Protein AF-A0A8C4T8B2-F1 (afdb_monomer)

Mean predicted aligned error: 7.88 Å

Foldseek 3Di:
DDPDLDAAEDEDEDDDDPPPCLVQVLCCVQPVDGDPPDDGDDA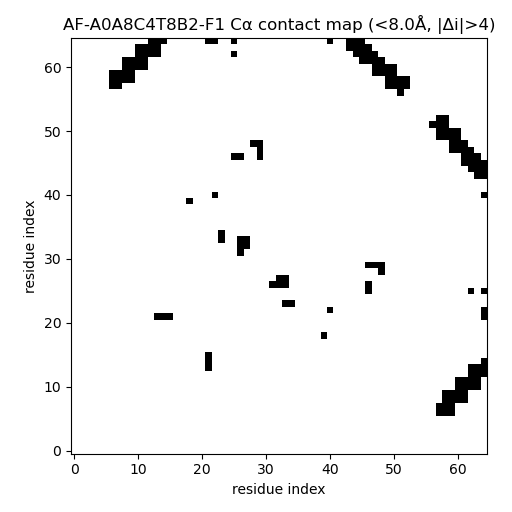KDWGWHWDQDPVRDTHIYIYID

Solvent-accessible surface area (backbone atoms only — not comparable to full-atom values): 4297 Å² total; per-residue (Å²): 131,82,77,74,84,74,82,48,69,46,81,43,80,60,84,77,69,88,90,75,46,64,68,55,51,52,39,32,70,52,69,70,46,83,76,88,79,80,70,79,80,79,76,70,54,83,44,63,34,83,42,80,44,99,87,77,48,69,30,38,38,37,40,38,80

InterPro domains:
  IPR001806 Small GTPase [PF00071] (11-57)
  IPR027417 P-loop containing nucleoside triphosphate hydrolase [G3DSA:3.40.50.300] (2-62)
  IPR027417 P-loop containing nucleoside triphosphate hydrolase [SSF52540] (7-56)

Sequence (65 aa):
MMEEDMEVAIKVVVVGNGAVGKSSMIQRYCKGIFTKDYKKTIGVDFLERQIHLSQGEDKLLQGLI

Nearest PDB structures (foldseek):
  3e5h-assembly1_A  TM=9.403E-01  e=1.633E-04  Homo sapiens
  3bc1-assembly2_E  TM=9.085E-01  e=2.998E-04  Mus musculus
  3bfk-assembly2_B  TM=9.086E-01  e=4.494E-04  Plasmodium falciparum 3D7
  6hdu-assembly2_B  TM=8.383E-01  e=4.808E-04  Homo sapiens
  8p3h-assembly1_B  TM=8.284E-01  e=4.808E-04  Homo sapiens

Radius of gyration: 14.55 Å; Cα contacts (8 Å, |Δi|>4): 84; chains: 1; bounding box: 40×27×33 Å

Structure (mmCIF, N/CA/C/O backbone):
data_AF-A0A8C4T8B2-F1
#
_entry.id   AF-A0A8C4T8B2-F1
#
loop_
_atom_site.group_PDB
_atom_site.id
_atom_site.type_symbol
_atom_site.label_atom_id
_atom_site.label_alt_id
_atom_site.label_comp_id
_atom_site.label_asym_id
_atom_site.label_entity_id
_atom_site.label_seq_id
_atom_site.pdbx_PDB_ins_code
_atom_site.Cartn_x
_atom_site.Cartn_y
_atom_site.Cartn_z
_atom_site.occupancy
_atom_site.B_iso_or_equiv
_atom_site.auth_seq_id
_atom_site.auth_comp_id
_atom_site.auth_asym_id
_atom_site.auth_atom_id
_atom_site.pdbx_PDB_model_num
ATOM 1 N N . MET A 1 1 ? -26.295 18.732 18.230 1.00 41.88 1 MET A N 1
ATOM 2 C CA . MET A 1 1 ? -24.924 18.964 17.741 1.00 41.88 1 MET A CA 1
ATOM 3 C C . MET A 1 1 ? -24.611 17.748 16.900 1.00 41.88 1 MET A C 1
ATOM 5 O O . MET A 1 1 ? -24.741 16.655 17.428 1.00 41.88 1 MET A O 1
ATOM 9 N N . MET A 1 2 ? -24.425 17.920 15.593 1.00 48.88 2 MET A N 1
ATOM 10 C CA . MET A 1 2 ? -24.039 16.808 14.724 1.00 48.88 2 MET A CA 1
ATOM 11 C C . MET A 1 2 ? -22.593 16.481 15.088 1.00 48.88 2 MET A C 1
ATOM 13 O O . MET A 1 2 ? -21.744 17.364 14.992 1.00 48.88 2 MET A O 1
ATOM 17 N N . GLU A 1 3 ? -22.346 15.283 15.611 1.00 56.44 3 GLU A N 1
ATOM 18 C CA . GLU A 1 3 ? -20.992 14.741 15.626 1.00 56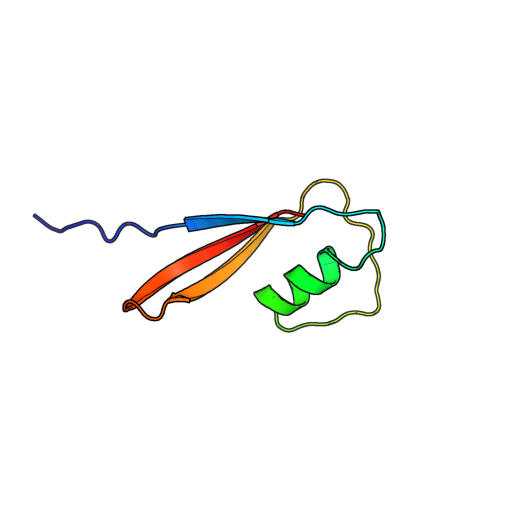.44 3 GLU A CA 1
ATOM 19 C C . GLU A 1 3 ? -20.574 14.660 14.159 1.00 56.44 3 GLU A C 1
ATOM 21 O O . GLU A 1 3 ? -21.221 13.989 13.359 1.00 56.44 3 GLU A O 1
ATOM 26 N N . GLU A 1 4 ? -19.588 15.465 13.773 1.00 58.31 4 GLU A N 1
ATOM 27 C CA . GLU A 1 4 ? -18.948 15.315 12.475 1.00 58.31 4 GLU A CA 1
ATOM 28 C C . GLU A 1 4 ? -18.323 13.919 12.469 1.00 58.31 4 GLU A C 1
ATOM 30 O O . GLU A 1 4 ? -17.450 13.643 13.295 1.00 58.31 4 GLU A O 1
ATOM 35 N N . ASP A 1 5 ? -18.799 13.036 11.587 1.00 60.78 5 ASP A N 1
ATOM 36 C CA . ASP A 1 5 ? -18.187 11.733 11.337 1.00 60.78 5 ASP A CA 1
ATOM 37 C C . ASP A 1 5 ? -16.719 11.966 10.944 1.00 60.78 5 ASP A C 1
ATOM 39 O O . ASP A 1 5 ? -16.392 12.274 9.797 1.00 60.78 5 ASP A O 1
ATOM 43 N N . MET A 1 6 ? -15.814 11.907 11.923 1.00 61.91 6 MET A N 1
ATOM 44 C CA . MET A 1 6 ? -14.386 12.062 11.685 1.00 61.91 6 MET A CA 1
ATOM 45 C C . MET A 1 6 ? -13.893 10.829 10.933 1.00 61.91 6 MET A C 1
ATOM 47 O O . MET A 1 6 ? -13.761 9.751 11.512 1.00 61.91 6 MET A O 1
ATOM 51 N N . GLU A 1 7 ? -13.561 10.992 9.652 1.00 68.25 7 GLU A N 1
ATOM 52 C CA . GLU A 1 7 ? -12.831 9.969 8.905 1.00 68.25 7 GLU A CA 1
ATOM 53 C C . GLU A 1 7 ? -11.469 9.718 9.569 1.00 68.25 7 GLU A C 1
ATOM 55 O O . GLU A 1 7 ? -10.529 10.515 9.477 1.00 68.25 7 GLU A O 1
ATOM 60 N N . VAL A 1 8 ? -11.347 8.584 10.262 1.00 79.19 8 VAL A N 1
ATOM 61 C CA . VAL A 1 8 ? -10.088 8.177 10.886 1.00 79.19 8 VAL A CA 1
ATOM 62 C C . VAL A 1 8 ? -9.186 7.555 9.821 1.00 79.19 8 VAL A C 1
ATOM 64 O O . VAL A 1 8 ? -9.416 6.439 9.348 1.00 79.19 8 VAL A O 1
ATOM 67 N N . ALA A 1 9 ? -8.113 8.265 9.470 1.00 83.25 9 ALA A N 1
ATOM 68 C CA . ALA A 1 9 ? -7.071 7.758 8.584 1.00 83.25 9 ALA A CA 1
ATOM 69 C C . ALA A 1 9 ? -5.962 7.033 9.370 1.00 83.25 9 ALA A C 1
ATOM 71 O O . ALA A 1 9 ? -5.366 7.580 10.300 1.00 83.25 9 ALA A O 1
ATOM 72 N N . ILE A 1 10 ? -5.640 5.807 8.958 1.00 85.75 10 ILE A N 1
ATOM 73 C CA . ILE A 1 10 ? -4.504 5.026 9.452 1.00 85.75 10 ILE A CA 1
ATOM 74 C C . ILE A 1 10 ? -3.359 5.144 8.446 1.00 85.75 10 ILE A C 1
ATOM 76 O O . ILE A 1 10 ? -3.463 4.677 7.312 1.00 85.75 10 ILE A O 1
ATOM 80 N N . LYS A 1 11 ? -2.229 5.709 8.881 1.00 87.94 11 LYS A N 1
ATOM 8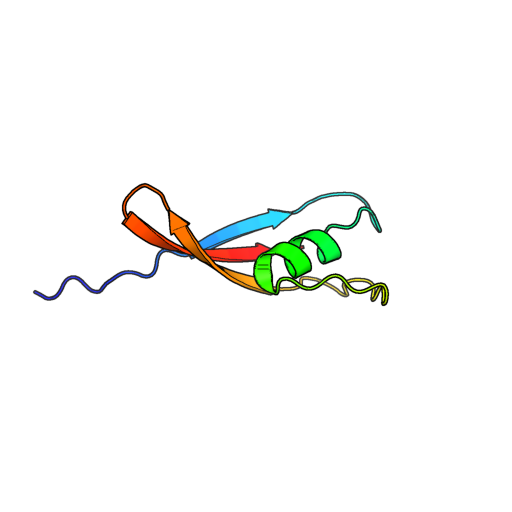1 C CA . LYS A 1 11 ? -0.996 5.763 8.084 1.00 87.94 11 LYS A CA 1
ATOM 82 C C . LYS A 1 11 ? -0.153 4.515 8.319 1.00 87.94 11 LYS A C 1
ATOM 84 O O . LYS A 1 11 ? 0.224 4.222 9.452 1.00 87.94 11 LYS A O 1
ATOM 89 N N . VAL A 1 12 ? 0.171 3.805 7.243 1.00 87.69 12 VAL A N 1
ATOM 90 C CA . VAL A 1 12 ? 0.982 2.584 7.257 1.00 87.69 12 VAL A CA 1
ATOM 91 C C . VAL A 1 12 ? 2.226 2.809 6.411 1.00 87.69 12 VAL A C 1
ATOM 93 O O . VAL A 1 12 ? 2.129 3.137 5.232 1.00 87.69 12 VAL A O 1
ATOM 96 N N . VAL A 1 13 ? 3.403 2.600 7.000 1.00 89.06 13 VAL A N 1
ATOM 97 C CA . VAL A 1 13 ? 4.691 2.708 6.302 1.00 89.06 13 VAL A CA 1
ATOM 98 C C . VAL A 1 13 ? 5.274 1.314 6.109 1.00 89.06 13 VAL A C 1
ATOM 100 O O . VAL A 1 13 ? 5.424 0.562 7.072 1.00 89.06 13 VAL A O 1
ATOM 103 N N . VAL A 1 14 ? 5.621 0.970 4.869 1.00 87.69 14 VAL A N 1
ATOM 104 C CA . VAL A 1 14 ? 6.221 -0.324 4.524 1.00 87.69 14 VAL A CA 1
ATOM 105 C C . VAL A 1 14 ? 7.702 -0.137 4.213 1.00 87.69 14 VAL A C 1
ATOM 107 O O . VAL A 1 14 ? 8.065 0.490 3.225 1.00 87.69 14 VAL A O 1
ATOM 110 N N . VAL A 1 15 ? 8.574 -0.741 5.023 1.00 89.31 15 VAL A N 1
ATOM 111 C CA . VAL A 1 15 ? 10.035 -0.587 4.918 1.00 89.31 15 VAL A CA 1
ATOM 112 C C . VAL A 1 15 ? 10.698 -1.902 4.505 1.00 89.31 15 VAL A C 1
ATOM 114 O O . VAL A 1 15 ? 10.239 -2.988 4.850 1.00 89.31 15 VAL A O 1
ATOM 117 N N . GLY A 1 16 ? 11.788 -1.815 3.742 1.00 87.81 16 GLY A N 1
ATOM 118 C CA . GLY A 1 16 ? 12.588 -2.971 3.332 1.00 87.81 16 GLY A CA 1
ATOM 119 C C . GLY A 1 16 ? 13.530 -2.648 2.175 1.00 87.81 16 GLY A C 1
ATOM 120 O O . GLY A 1 16 ? 13.432 -1.579 1.567 1.00 87.81 16 GLY A O 1
ATOM 121 N N . ASN A 1 17 ? 14.410 -3.588 1.829 1.00 88.69 17 ASN A N 1
ATOM 122 C CA . ASN A 1 17 ? 15.399 -3.415 0.760 1.00 88.69 17 ASN A CA 1
ATOM 123 C C . ASN A 1 17 ? 14.758 -3.127 -0.614 1.00 88.69 17 ASN A C 1
ATOM 125 O O . ASN A 1 17 ? 13.556 -3.311 -0.841 1.00 88.69 17 ASN A O 1
ATOM 129 N N . GLY A 1 18 ? 15.567 -2.648 -1.561 1.00 85.19 18 GLY A N 1
ATOM 130 C CA . GLY A 1 18 ? 15.133 -2.478 -2.949 1.00 85.19 18 GLY A CA 1
ATOM 131 C C . GLY A 1 18 ? 14.652 -3.803 -3.554 1.00 85.19 18 GLY A C 1
ATOM 132 O O . GLY A 1 18 ? 15.183 -4.858 -3.231 1.00 85.19 18 GLY A O 1
ATOM 133 N N . ALA A 1 19 ? 13.640 -3.745 -4.424 1.00 82.81 19 ALA A N 1
ATOM 134 C CA . ALA A 1 19 ? 13.110 -4.895 -5.168 1.00 82.81 19 ALA A CA 1
ATOM 135 C C . ALA A 1 19 ? 12.511 -6.061 -4.343 1.00 82.81 19 ALA A C 1
ATOM 137 O O . ALA A 1 19 ? 12.165 -7.083 -4.922 1.00 82.81 19 ALA A O 1
ATOM 138 N N . VAL A 1 20 ? 12.275 -5.906 -3.032 1.00 89.62 20 VAL A N 1
ATOM 139 C CA . VAL A 1 20 ? 11.618 -6.947 -2.197 1.00 89.62 20 VAL A CA 1
ATOM 140 C C . VAL A 1 20 ? 10.092 -7.041 -2.374 1.00 89.62 20 VAL A C 1
ATOM 142 O O . VAL A 1 20 ? 9.434 -7.786 -1.659 1.00 89.62 20 VAL A O 1
ATOM 145 N N . GLY A 1 21 ? 9.504 -6.273 -3.298 1.00 88.00 21 GLY A N 1
ATOM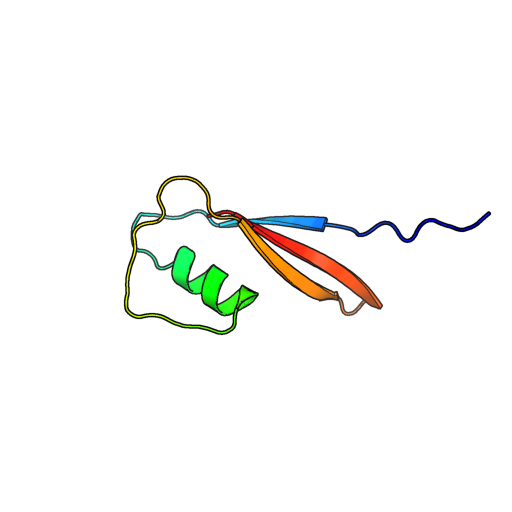 146 C CA . GLY A 1 21 ? 8.073 -6.361 -3.625 1.00 88.00 21 GLY A CA 1
ATOM 147 C C . GLY A 1 21 ? 7.131 -5.469 -2.807 1.00 88.00 21 GLY A C 1
ATOM 148 O O . GLY A 1 21 ? 5.920 -5.646 -2.899 1.00 88.00 21 GLY A O 1
ATOM 149 N N . LYS A 1 22 ? 7.643 -4.478 -2.060 1.00 90.19 22 LYS A N 1
ATOM 150 C CA . LYS A 1 22 ? 6.813 -3.528 -1.284 1.00 90.19 22 LYS A CA 1
ATOM 151 C C . LYS A 1 22 ? 5.723 -2.876 -2.141 1.00 90.19 22 LYS A C 1
ATOM 153 O O . LYS A 1 22 ? 4.548 -2.941 -1.798 1.00 90.19 22 LYS A O 1
ATOM 158 N N . SER A 1 23 ? 6.096 -2.338 -3.303 1.00 86.56 23 SER A N 1
ATOM 159 C CA . SER A 1 23 ? 5.155 -1.688 -4.220 1.00 86.56 23 SER A CA 1
ATOM 160 C C . SER A 1 23 ? 4.106 -2.650 -4.760 1.00 86.56 23 SER A C 1
ATOM 162 O O . SER A 1 23 ? 2.927 -2.313 -4.799 1.00 86.56 23 SER A O 1
ATOM 164 N N . SER A 1 24 ? 4.505 -3.878 -5.093 1.00 88.06 24 SER A N 1
ATOM 165 C CA . SER A 1 24 ? 3.577 -4.929 -5.515 1.00 88.06 24 SER A CA 1
ATOM 166 C C . SER A 1 24 ? 2.590 -5.300 -4.405 1.00 88.06 24 SER A C 1
ATOM 168 O O . SER A 1 24 ? 1.410 -5.498 -4.685 1.00 88.06 24 SER A O 1
ATOM 170 N N . MET A 1 25 ? 3.045 -5.355 -3.149 1.00 89.25 25 MET A N 1
ATOM 171 C CA . MET A 1 25 ? 2.197 -5.645 -1.992 1.00 89.25 25 MET A CA 1
ATOM 172 C C . MET A 1 25 ? 1.150 -4.551 -1.774 1.00 89.25 25 MET A C 1
ATOM 174 O O . MET A 1 25 ? -0.035 -4.870 -1.682 1.00 89.25 25 MET A O 1
ATOM 178 N N . ILE A 1 26 ? 1.553 -3.273 -1.751 1.00 88.62 26 ILE A N 1
ATOM 179 C CA . ILE A 1 26 ? 0.596 -2.175 -1.544 1.00 88.62 26 ILE A CA 1
ATOM 180 C C . ILE A 1 26 ? -0.355 -2.051 -2.741 1.00 88.62 26 ILE A C 1
ATOM 182 O O . ILE A 1 26 ? -1.557 -1.907 -2.548 1.00 88.62 26 ILE A O 1
ATOM 186 N N . GLN A 1 27 ? 0.122 -2.202 -3.980 1.00 87.19 27 GLN A N 1
ATOM 187 C CA . GLN A 1 27 ? -0.762 -2.208 -5.154 1.00 87.19 27 GLN A CA 1
ATOM 188 C C . GLN A 1 27 ? -1.773 -3.353 -5.117 1.00 87.19 27 GLN A C 1
ATOM 190 O O . GLN A 1 27 ? -2.951 -3.140 -5.409 1.00 87.19 27 GLN A O 1
ATOM 195 N N . ARG A 1 28 ? -1.346 -4.557 -4.728 1.00 89.44 28 ARG A N 1
ATOM 196 C CA . ARG A 1 28 ? -2.257 -5.692 -4.590 1.00 89.44 28 ARG A CA 1
ATOM 197 C C . ARG A 1 28 ? -3.277 -5.441 -3.490 1.00 89.44 28 ARG A C 1
ATOM 199 O O . ARG A 1 28 ? -4.452 -5.734 -3.697 1.00 89.44 28 ARG A O 1
ATOM 206 N N . TYR A 1 29 ? -2.848 -4.876 -2.365 1.00 88.38 29 TYR A N 1
ATOM 207 C CA . TYR A 1 29 ? -3.740 -4.542 -1.266 1.00 88.38 29 TYR A CA 1
ATOM 208 C C . TYR A 1 29 ? -4.734 -3.444 -1.646 1.00 88.38 29 TYR A C 1
ATOM 210 O O . TYR A 1 29 ? -5.925 -3.656 -1.488 1.00 88.38 29 TYR A O 1
ATOM 218 N N . CYS A 1 30 ? -4.305 -2.308 -2.196 1.00 86.19 30 CYS A N 1
ATOM 219 C CA . CYS A 1 30 ? -5.192 -1.174 -2.477 1.00 86.19 30 CYS A CA 1
ATOM 220 C C . CYS A 1 30 ? -6.021 -1.355 -3.756 1.00 86.19 30 CYS A C 1
ATOM 222 O O . CYS A 1 30 ? -7.207 -1.049 -3.765 1.00 86.19 30 CYS A O 1
ATOM 224 N N . LYS A 1 31 ? -5.424 -1.888 -4.829 1.00 85.12 31 LYS A N 1
ATOM 225 C CA . LYS A 1 31 ? -6.036 -1.946 -6.172 1.00 85.12 31 LYS A CA 1
ATOM 226 C C . LYS A 1 31 ? -6.440 -3.354 -6.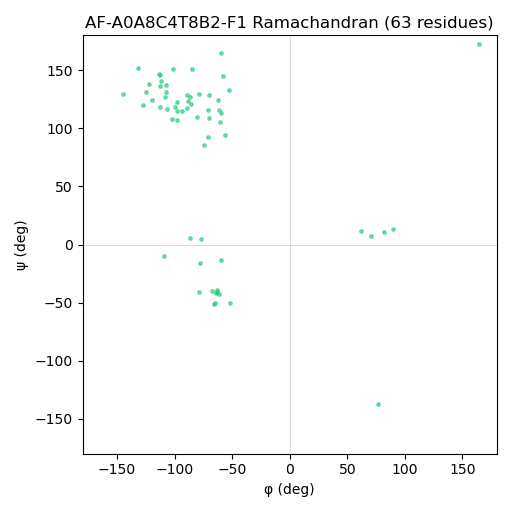610 1.00 85.12 31 LYS A C 1
ATOM 228 O O . LYS A 1 31 ? -7.069 -3.507 -7.650 1.00 85.12 31 LYS A O 1
ATOM 233 N N . GLY A 1 32 ? -6.043 -4.398 -5.880 1.00 87.19 32 GLY A N 1
ATOM 234 C CA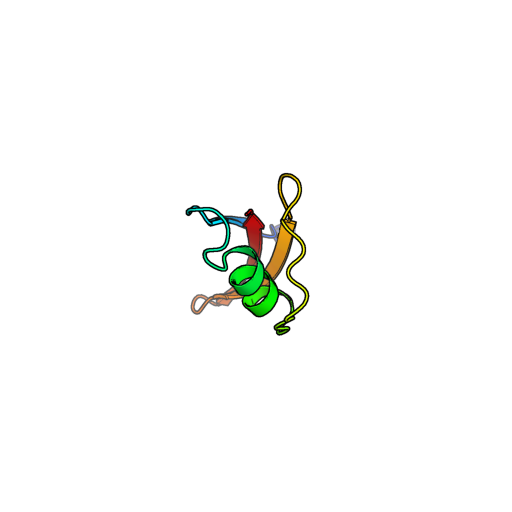 . GLY A 1 32 ? -6.311 -5.783 -6.279 1.00 87.19 32 GLY A CA 1
ATOM 235 C C . GLY A 1 32 ? -5.509 -6.253 -7.497 1.00 87.19 32 GLY A C 1
ATOM 236 O O . GLY A 1 32 ? -5.729 -7.365 -7.968 1.00 87.19 32 GLY A O 1
ATOM 237 N N . ILE A 1 33 ? -4.55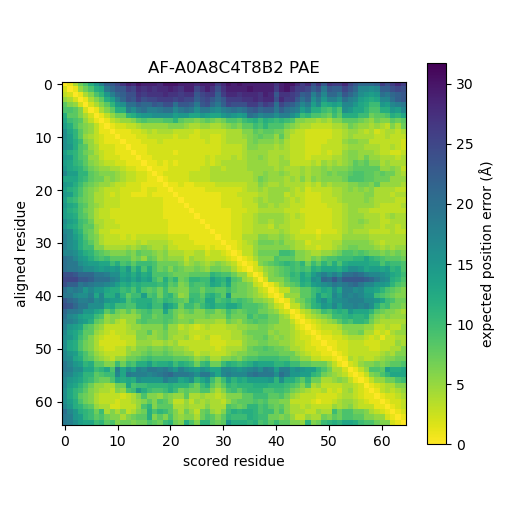3 -5.470 -8.002 1.00 84.25 33 ILE A N 1
ATOM 238 C CA . ILE A 1 33 ? -3.771 -5.808 -9.200 1.00 84.25 33 ILE A CA 1
ATOM 239 C C . ILE A 1 33 ? -2.388 -6.344 -8.840 1.00 84.25 33 ILE A C 1
ATOM 241 O O . ILE A 1 33 ? -1.801 -5.971 -7.828 1.00 84.25 33 ILE A O 1
ATOM 245 N N . PHE A 1 34 ? -1.857 -7.206 -9.702 1.00 82.19 34 PHE A N 1
ATOM 246 C CA . PHE A 1 34 ? -0.451 -7.590 -9.694 1.00 82.19 34 PHE A CA 1
ATOM 247 C C . PHE A 1 34 ? 0.093 -7.373 -11.103 1.00 82.19 34 PHE A C 1
ATOM 249 O O . PHE A 1 34 ? -0.424 -7.958 -12.053 1.00 82.19 34 PHE A O 1
ATOM 256 N N . THR A 1 35 ? 1.100 -6.515 -11.250 1.00 75.31 35 THR A N 1
ATOM 257 C CA . THR A 1 35 ? 1.738 -6.258 -12.544 1.00 75.31 35 THR A CA 1
ATOM 258 C C . THR A 1 35 ? 3.161 -6.800 -12.561 1.00 75.31 35 THR A C 1
ATOM 260 O O . THR A 1 35 ? 3.886 -6.707 -11.569 1.00 75.31 35 THR A O 1
ATOM 263 N N . LYS A 1 36 ? 3.553 -7.376 -13.703 1.00 70.50 36 LYS A N 1
ATOM 264 C CA . LYS A 1 36 ? 4.947 -7.743 -13.991 1.00 70.50 36 LYS A CA 1
ATOM 265 C C . LYS A 1 36 ? 5.784 -6.533 -14.406 1.00 70.50 36 LYS A C 1
ATOM 267 O O . LYS A 1 36 ? 7.010 -6.616 -14.364 1.00 70.50 36 LYS A O 1
ATOM 272 N N . ASP A 1 37 ? 5.139 -5.422 -14.763 1.00 67.25 37 ASP A N 1
ATOM 273 C CA . ASP A 1 37 ? 5.814 -4.181 -15.125 1.00 67.25 37 ASP A CA 1
ATOM 274 C C . ASP A 1 37 ? 6.361 -3.520 -13.863 1.00 67.25 37 ASP A C 1
ATOM 276 O O . ASP A 1 37 ? 5.734 -2.670 -13.226 1.00 67.25 37 ASP A O 1
ATOM 280 N N . TYR A 1 38 ? 7.559 -3.953 -13.481 1.00 61.31 38 TYR A N 1
ATOM 281 C CA . TYR A 1 38 ? 8.299 -3.381 -12.374 1.00 61.31 38 TYR A CA 1
ATOM 282 C C . TYR A 1 38 ? 8.799 -1.987 -12.762 1.00 61.31 38 TYR A C 1
ATOM 284 O O . TYR A 1 38 ? 9.885 -1.816 -13.319 1.00 61.31 38 TYR A O 1
ATOM 292 N N . LYS A 1 39 ? 8.009 -0.962 -12.446 1.00 65.38 39 LYS A N 1
ATOM 293 C CA . LYS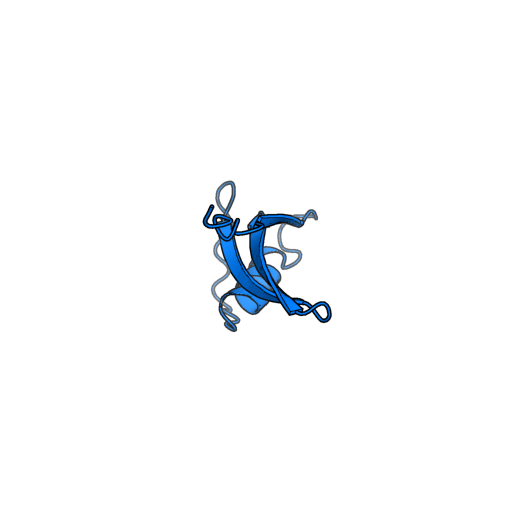 A 1 39 ? 8.513 0.409 -12.366 1.00 65.38 39 LYS A CA 1
ATOM 294 C C . LYS A 1 39 ? 9.084 0.608 -10.968 1.00 65.38 39 LYS A C 1
ATOM 296 O O . LYS A 1 39 ? 8.368 0.443 -9.983 1.00 65.38 39 LYS A O 1
ATOM 301 N N . LYS A 1 40 ? 10.379 0.939 -10.873 1.00 64.50 40 LYS A N 1
ATOM 302 C CA . LYS A 1 40 ? 10.969 1.379 -9.600 1.00 64.50 40 LYS A CA 1
ATOM 303 C C . LYS A 1 40 ? 10.120 2.526 -9.056 1.00 64.50 40 LYS A C 1
ATOM 305 O O . LYS A 1 40 ? 9.819 3.458 -9.800 1.00 64.50 40 LYS A O 1
ATOM 310 N N . THR A 1 41 ? 9.770 2.468 -7.776 1.00 66.25 41 THR A N 1
ATOM 311 C CA . THR A 1 41 ? 9.161 3.615 -7.104 1.00 66.25 41 THR A CA 1
ATOM 312 C C . THR A 1 41 ? 10.164 4.767 -7.129 1.00 66.25 41 THR A C 1
ATOM 314 O O . THR A 1 41 ? 11.313 4.600 -6.717 1.00 66.25 41 THR A O 1
ATOM 317 N N . ILE A 1 42 ? 9.749 5.914 -7.664 1.00 68.56 42 ILE A N 1
ATOM 318 C CA . ILE A 1 42 ? 10.523 7.154 -7.613 1.00 68.56 42 ILE A CA 1
ATOM 319 C C . ILE A 1 42 ? 9.951 7.961 -6.450 1.00 68.56 42 ILE A C 1
ATOM 321 O O . ILE A 1 42 ? 8.841 8.472 -6.552 1.00 68.56 42 ILE A O 1
ATOM 325 N N . GLY A 1 43 ? 10.690 8.048 -5.346 1.00 70.31 43 GLY A N 1
ATOM 326 C CA . GLY A 1 43 ? 10.230 8.746 -4.143 1.00 70.31 43 GLY A CA 1
ATOM 327 C C . GLY A 1 43 ? 9.208 7.938 -3.341 1.00 70.31 43 GLY A C 1
ATOM 328 O O . GLY A 1 43 ? 9.404 6.742 -3.142 1.00 70.31 43 GLY A O 1
ATOM 329 N N . VAL A 1 44 ? 8.154 8.612 -2.877 1.00 67.88 44 VAL A N 1
ATOM 330 C CA . VAL A 1 44 ? 7.074 8.052 -2.048 1.00 67.88 44 VAL A CA 1
ATOM 331 C C . VAL A 1 44 ? 5.817 7.924 -2.903 1.00 67.88 44 VAL A C 1
ATOM 333 O O . VAL A 1 44 ? 5.432 8.880 -3.574 1.00 67.88 44 VAL A O 1
ATOM 336 N N . ASP A 1 45 ? 5.182 6.755 -2.872 1.00 73.44 45 ASP A N 1
ATOM 337 C CA . ASP A 1 45 ? 3.877 6.523 -3.501 1.00 73.44 45 ASP A CA 1
ATOM 338 C C . ASP A 1 45 ? 2.810 6.396 -2.406 1.00 73.44 45 ASP A C 1
ATOM 340 O O . ASP A 1 45 ? 3.055 5.760 -1.376 1.00 73.44 45 ASP A O 1
ATOM 344 N N . PHE A 1 46 ? 1.651 7.016 -2.626 1.00 75.19 46 PHE A N 1
ATOM 345 C CA . PHE A 1 46 ? 0.536 7.042 -1.680 1.00 75.19 46 PHE A CA 1
ATOM 346 C C . PHE A 1 46 ? -0.627 6.251 -2.269 1.00 75.19 46 PHE A C 1
ATOM 348 O O . PHE A 1 46 ? -1.165 6.595 -3.324 1.00 75.19 46 PHE A O 1
ATOM 355 N N . LEU A 1 47 ? -1.019 5.177 -1.587 1.00 81.12 47 LEU A N 1
ATOM 356 C CA . LEU A 1 47 ? -2.159 4.356 -1.981 1.00 81.12 47 LEU A CA 1
ATOM 357 C C . LEU A 1 47 ? -3.142 4.248 -0.825 1.00 81.12 47 LEU A C 1
ATOM 359 O O . LEU A 1 47 ? -2.756 3.908 0.289 1.00 81.12 47 LEU A O 1
ATOM 363 N N . GLU A 1 48 ? -4.416 4.493 -1.111 1.00 85.25 48 GLU A N 1
ATOM 364 C CA . GLU A 1 48 ? -5.471 4.494 -0.103 1.00 85.25 48 GLU A CA 1
ATOM 365 C C . GLU A 1 48 ? -6.440 3.332 -0.313 1.00 85.25 48 GLU A C 1
ATOM 367 O O . GLU A 1 48 ? -6.695 2.910 -1.447 1.00 85.25 48 GLU A O 1
ATOM 372 N N . ARG A 1 49 ? -6.965 2.782 0.784 1.00 86.06 49 ARG A N 1
ATOM 373 C CA . ARG A 1 49 ? -8.041 1.788 0.761 1.00 86.06 49 ARG A CA 1
ATOM 374 C C . ARG A 1 49 ? -8.960 1.986 1.958 1.00 86.06 49 ARG A C 1
ATOM 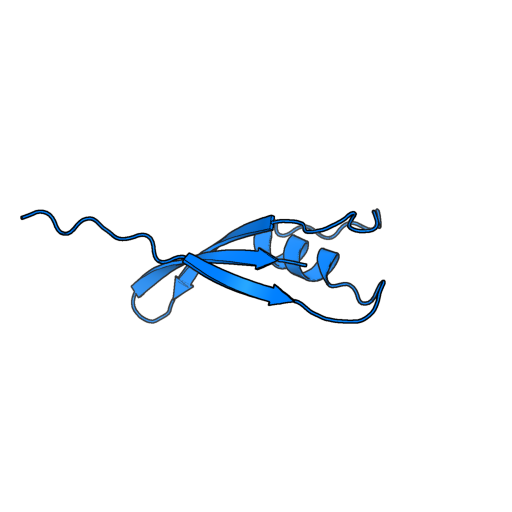376 O O . ARG A 1 49 ? -8.484 2.009 3.089 1.00 86.06 49 ARG A O 1
ATOM 383 N N . GLN A 1 50 ? -10.265 2.059 1.710 1.00 88.12 50 GLN A N 1
ATOM 384 C CA . GLN A 1 50 ? -11.264 1.992 2.772 1.00 88.12 50 GLN A CA 1
ATOM 385 C C . GLN A 1 50 ? -11.306 0.565 3.333 1.00 88.12 50 GLN A C 1
ATOM 387 O O . GLN A 1 50 ? -11.379 -0.415 2.581 1.00 88.12 50 GLN A O 1
ATOM 392 N N . ILE A 1 51 ? -11.196 0.452 4.651 1.00 87.19 51 ILE A N 1
ATOM 393 C CA . ILE A 1 51 ? -11.205 -0.812 5.379 1.00 87.19 51 ILE A CA 1
ATOM 394 C C . ILE A 1 51 ? -12.332 -0.794 6.402 1.00 87.19 51 ILE A C 1
ATOM 396 O O . ILE A 1 51 ? -12.523 0.201 7.094 1.00 87.19 51 ILE A O 1
ATOM 400 N N . HIS A 1 52 ? -13.035 -1.916 6.511 1.00 85.62 52 HIS A N 1
ATOM 401 C CA . HIS A 1 52 ? -14.031 -2.126 7.551 1.00 85.62 52 HIS A CA 1
ATOM 402 C C . HIS A 1 52 ? -13.380 -2.920 8.682 1.00 85.62 52 HIS A C 1
ATOM 404 O O . HIS A 1 52 ? -12.943 -4.060 8.472 1.00 85.62 52 HIS A O 1
ATOM 410 N N . LEU A 1 53 ? -13.246 -2.315 9.862 1.00 81.62 53 LEU A N 1
ATOM 411 C CA . LEU A 1 53 ? -12.717 -3.006 11.035 1.00 81.62 53 LEU A CA 1
ATOM 412 C C . LEU A 1 53 ? -13.831 -3.776 11.745 1.00 81.62 53 LEU A C 1
ATOM 414 O O . LEU A 1 53 ? -14.987 -3.368 11.752 1.00 81.62 53 LEU A O 1
ATOM 418 N N . SER A 1 54 ? -13.478 -4.870 12.421 1.00 78.50 54 SER A N 1
ATOM 419 C CA . SER A 1 54 ? -14.435 -5.719 13.150 1.00 78.50 54 SER A CA 1
ATOM 420 C C . SER A 1 54 ? -15.208 -4.998 14.262 1.00 78.50 54 SER A C 1
ATOM 422 O O . SER A 1 54 ? -16.176 -5.545 14.777 1.00 78.50 54 SER A O 1
ATOM 424 N N . GLN A 1 55 ? -14.776 -3.796 14.650 1.00 71.06 55 GLN A N 1
ATOM 425 C CA . GLN A 1 55 ? -15.447 -2.938 15.630 1.00 71.06 55 GLN A CA 1
ATOM 426 C C . GLN A 1 55 ? -16.525 -2.032 15.000 1.00 71.06 55 GLN A C 1
ATOM 428 O O . GLN A 1 55 ? -17.106 -1.217 15.704 1.00 71.06 55 GLN A O 1
ATOM 433 N N . GLY A 1 56 ? -16.820 -2.186 13.702 1.00 68.62 56 GLY A N 1
ATOM 434 C CA . GLY A 1 56 ? -17.846 -1.410 12.994 1.00 68.62 56 GLY A CA 1
ATOM 435 C C . GLY A 1 56 ? -17.377 -0.031 12.527 1.00 68.62 56 GLY A C 1
ATOM 436 O O . GLY A 1 56 ? -18.195 0.778 12.107 1.00 68.62 56 GLY A O 1
ATOM 437 N N . GLU A 1 57 ? -16.072 0.238 12.592 1.00 75.06 57 GLU A N 1
ATOM 438 C CA . GLU A 1 57 ? -15.476 1.503 12.165 1.00 75.06 57 GLU A CA 1
ATOM 439 C C . GLU A 1 57 ? -14.900 1.370 10.750 1.00 75.06 57 GLU A C 1
ATOM 441 O O . GLU A 1 57 ? -14.013 0.539 10.505 1.00 75.06 57 GLU A O 1
ATOM 446 N N . ASP A 1 58 ? -15.372 2.218 9.836 1.00 77.31 58 ASP A N 1
ATOM 447 C CA . ASP A 1 58 ? -14.740 2.426 8.536 1.00 77.31 58 ASP A CA 1
ATOM 448 C C . ASP A 1 58 ? -13.527 3.344 8.688 1.00 77.31 58 ASP A C 1
ATOM 450 O O . ASP A 1 58 ? -13.606 4.416 9.290 1.00 77.31 58 ASP A O 1
ATOM 454 N N . LYS A 1 59 ? -12.384 2.921 8.142 1.00 79.06 59 LYS A N 1
ATOM 455 C CA . LYS A 1 59 ? -11.137 3.698 8.180 1.00 79.06 59 LYS A CA 1
ATOM 456 C C . LYS A 1 59 ? -10.481 3.766 6.816 1.00 79.06 59 LYS A C 1
ATOM 458 O O . LYS A 1 59 ? -10.586 2.841 6.011 1.00 79.06 59 LYS A O 1
ATOM 463 N N . LEU A 1 60 ? -9.744 4.844 6.577 1.00 76.75 60 LEU A N 1
ATOM 464 C CA . LEU A 1 60 ? -8.905 4.995 5.391 1.00 76.75 60 LEU A CA 1
ATOM 465 C C . LEU A 1 60 ? -7.489 4.523 5.714 1.00 76.75 60 LEU A C 1
ATOM 467 O O . LEU A 1 60 ? -6.802 5.123 6.536 1.00 76.75 60 LEU A O 1
ATOM 471 N N . LEU A 1 61 ? -7.032 3.446 5.077 1.00 79.19 61 LEU A N 1
ATOM 472 C CA . LEU A 1 61 ? -5.644 3.003 5.174 1.00 79.19 61 LEU A CA 1
ATOM 473 C C . LEU A 1 61 ? -4.824 3.686 4.087 1.00 79.19 61 LEU A C 1
ATOM 475 O O . LEU A 1 61 ? -5.051 3.436 2.907 1.00 79.19 61 LEU A O 1
ATOM 479 N N . GLN A 1 62 ? -3.848 4.495 4.491 1.00 75.94 62 GLN A N 1
ATOM 480 C CA . GLN A 1 62 ? -2.889 5.152 3.605 1.00 75.94 62 GLN A CA 1
ATOM 481 C C . GLN A 1 62 ? -1.555 4.403 3.670 1.00 75.94 62 GLN A C 1
ATOM 483 O O . GLN A 1 62 ? -0.854 4.453 4.682 1.00 75.94 62 GLN A O 1
ATOM 488 N N . GLY A 1 63 ? -1.214 3.681 2.606 1.00 74.06 63 GLY A N 1
ATOM 489 C CA . GLY A 1 63 ? 0.062 2.991 2.453 1.00 74.06 63 GLY A CA 1
ATOM 490 C C . GLY A 1 63 ? 1.124 3.910 1.856 1.00 74.06 63 GLY A C 1
ATOM 491 O O . GLY A 1 63 ? 0.906 4.482 0.789 1.00 74.06 63 GLY A O 1
ATOM 492 N N . LEU A 1 64 ? 2.268 4.006 2.533 1.00 71.81 64 LEU A N 1
ATOM 493 C CA . LEU A 1 64 ? 3.486 4.663 2.063 1.00 71.81 64 LEU A CA 1
ATOM 494 C C . LEU A 1 64 ? 4.584 3.609 1.833 1.00 71.81 64 LEU A C 1
ATOM 496 O O . LEU A 1 64 ? 4.767 2.713 2.667 1.00 71.81 64 LEU A O 1
ATOM 500 N N . ILE A 1 65 ? 5.314 3.730 0.718 1.00 71.06 65 ILE A N 1
ATOM 501 C CA . ILE A 1 65 ? 6.464 2.879 0.332 1.00 71.06 65 ILE A CA 1
ATOM 502 C C . ILE A 1 65 ? 7.753 3.691 0.362 1.00 71.06 65 ILE A C 1
ATOM 504 O O . ILE A 1 65 ? 7.690 4.865 -0.065 1.00 71.06 65 ILE A O 1
#

Secondary structure (DSSP, 8-state):
-------EEEEEE----TTSSHHHHHHHHHH----S--PPP-S--EEEEEEE-TTS-EEEEEEE-

pLDDT: mean 77.85, std 10.96, range [41.88, 90.19]

Organism: Erpetoichthys calabaricus (NCBI:txid27687)